Protein AF-A0A852IQQ2-F1 (afdb_monomer_lite)

pLDDT: mean 83.82, std 15.75, range [44.22, 96.06]

Sequence (66 aa):
LSRHHQIHAGKKQFPCGDCGKSFTHSSALLEHWHVHTGEKPYSCRACGKSFVRSSHLKRHHLVHTG

InterPro domains:
  IPR013087 Zinc finger C2H2-type [PF00096] (14-36)
  IPR013087 Zinc finger C2H2-type [PF00096] (42-64)
  IPR013087 Zinc finger C2H2-type [PS00028] (16-36)
  IPR013087 Zinc finger C2H2-type [PS00028] (44-64)
  IPR013087 Zinc finger C2H2-type [PS50157] (14-41)
  IPR013087 Zinc finger C2H2-type [PS50157] (42-66)
  IPR013087 Zinc finger C2H2-type [SM00355] (14-36)
  IPR013087 Zinc finger C2H2-type [SM00355] (42-64)
  IPR036236 Zinc finger C2H2 superfamily [SSF57667] (1-51)

Radius of gyration: 15.59 Å; chains: 1; bounding box: 32×31×34 Å

Structure (mmCIF, N/CA/C/O backbone):
data_AF-A0A852IQQ2-F1
#
_entry.id   AF-A0A852IQQ2-F1
#
loop_
_atom_site.group_PDB
_atom_site.id
_atom_site.type_symbol
_atom_site.label_atom_id
_atom_site.label_alt_id
_atom_site.label_comp_id
_atom_site.label_asym_id
_atom_site.label_entity_id
_atom_site.label_seq_id
_atom_site.pdbx_PDB_ins_code
_atom_site.Cartn_x
_atom_site.Cartn_y
_atom_site.Cartn_z
_atom_site.occupancy
_atom_site.B_iso_or_equiv
_atom_site.auth_seq_id
_atom_site.auth_comp_id
_atom_site.auth_asym_id
_atom_site.auth_atom_id
_atom_site.pdbx_PDB_model_num
ATOM 1 N N . LEU A 1 1 ? -0.382 -23.022 18.099 1.00 47.78 1 LEU A N 1
ATOM 2 C CA . LEU A 1 1 ? -1.568 -22.775 17.242 1.00 47.78 1 LEU A CA 1
ATOM 3 C C . LEU A 1 1 ? -2.31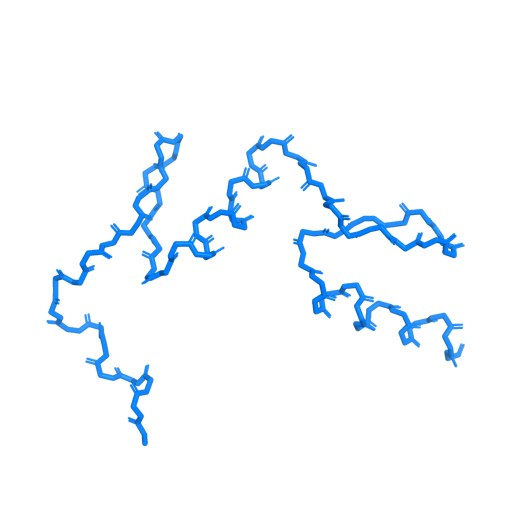4 -21.487 17.668 1.00 47.78 1 LEU A C 1
ATOM 5 O O . LEU A 1 1 ? -3.506 -21.522 17.924 1.00 47.78 1 LEU A O 1
ATOM 9 N N . SER A 1 2 ? -1.634 -20.334 17.787 1.00 47.69 2 SER A N 1
ATOM 10 C CA . SER A 1 2 ? -2.203 -19.141 18.470 1.00 47.69 2 SER A CA 1
ATOM 11 C C . SER A 1 2 ? -2.766 -18.055 17.534 1.00 47.69 2 SER A C 1
ATOM 13 O O . SER A 1 2 ? -3.200 -16.998 17.978 1.00 47.69 2 SER A O 1
ATOM 15 N N . ARG A 1 3 ? -2.788 -18.293 16.215 1.00 54.69 3 ARG A N 1
ATOM 16 C CA . ARG A 1 3 ? -3.314 -17.316 15.239 1.00 54.69 3 ARG A CA 1
ATOM 17 C C . ARG A 1 3 ? -4.780 -17.551 14.856 1.00 54.69 3 ARG A C 1
ATOM 19 O O . ARG A 1 3 ? -5.349 -16.733 14.149 1.00 54.69 3 ARG A O 1
ATOM 26 N N . HIS A 1 4 ? -5.400 -18.640 15.317 1.00 55.69 4 HIS A N 1
ATOM 27 C CA . HIS A 1 4 ? -6.787 -18.967 14.963 1.00 55.69 4 HIS A CA 1
ATOM 28 C C . HIS A 1 4 ? -7.812 -18.434 15.985 1.00 55.69 4 HIS A C 1
ATOM 30 O O . HIS A 1 4 ? -8.946 -18.124 15.632 1.00 55.69 4 HIS A O 1
ATOM 36 N N . HIS A 1 5 ? -7.437 -18.256 17.254 1.00 44.22 5 HIS A N 1
ATOM 37 C CA . HIS A 1 5 ? -8.415 -17.981 18.320 1.00 44.22 5 HIS A CA 1
ATOM 38 C C . HIS A 1 5 ? -8.681 -16.490 18.590 1.00 44.22 5 HIS A C 1
ATOM 40 O O . HIS A 1 5 ? -9.373 -16.144 19.543 1.00 44.22 5 HIS A O 1
ATOM 46 N N . GLN A 1 6 ? -8.163 -15.571 17.768 1.00 51.72 6 GLN A N 1
ATOM 47 C CA . GLN A 1 6 ? -8.421 -14.137 17.954 1.00 51.72 6 GLN A CA 1
ATOM 48 C C . GLN A 1 6 ? -9.732 -13.630 17.324 1.00 51.72 6 GLN A C 1
ATOM 50 O O . GLN A 1 6 ? -10.002 -12.438 17.420 1.00 51.72 6 GLN A O 1
ATOM 55 N N . ILE A 1 7 ? -10.549 -14.488 16.711 1.00 52.53 7 ILE A N 1
ATOM 56 C CA . ILE A 1 7 ? -11.691 -14.038 15.894 1.00 52.53 7 ILE A CA 1
ATOM 57 C C . ILE A 1 7 ? -12.991 -13.885 16.715 1.00 52.53 7 ILE A C 1
ATOM 59 O O . ILE A 1 7 ? -13.888 -13.163 16.301 1.00 52.53 7 ILE A O 1
ATOM 63 N N . HIS A 1 8 ? -13.086 -14.457 17.922 1.00 50.25 8 HIS A N 1
ATOM 64 C CA . HIS A 1 8 ? -14.372 -14.571 18.633 1.00 50.25 8 HIS A CA 1
ATOM 65 C C . HIS A 1 8 ? -14.675 -13.562 19.751 1.00 50.25 8 HIS A C 1
ATOM 67 O O . HIS A 1 8 ? -15.708 -13.691 20.396 1.00 50.25 8 HIS A O 1
ATOM 73 N N . ALA A 1 9 ? -13.852 -12.544 20.004 1.00 49.09 9 ALA A N 1
ATOM 74 C CA . ALA A 1 9 ? -14.105 -11.659 21.147 1.00 49.09 9 ALA A CA 1
ATOM 75 C C . ALA A 1 9 ? -13.740 -10.210 20.850 1.00 49.09 9 ALA A C 1
ATOM 77 O O . ALA A 1 9 ? -12.638 -9.808 21.198 1.00 49.09 9 ALA A O 1
ATOM 78 N N . GLY A 1 10 ? -14.636 -9.460 20.191 1.00 54.88 10 GLY A N 1
ATOM 79 C CA . GLY A 1 10 ? -14.688 -7.985 20.213 1.00 54.88 10 GLY A CA 1
ATOM 80 C C . GLY A 1 10 ? -13.340 -7.255 20.201 1.00 54.88 10 GLY A C 1
ATOM 81 O O . GLY A 1 10 ? -13.157 -6.277 20.925 1.00 54.88 10 GLY A O 1
ATOM 82 N N . LYS A 1 11 ? -12.349 -7.768 19.462 1.00 55.34 11 LYS A N 1
ATOM 83 C CA . LYS A 1 11 ? -10.971 -7.295 19.579 1.00 55.34 11 LYS A CA 1
ATOM 84 C C . LYS A 1 11 ? -10.904 -5.974 18.873 1.00 55.34 11 LYS A C 1
ATOM 86 O O . LYS A 1 11 ? -11.144 -5.977 17.673 1.00 55.34 11 LYS A O 1
ATOM 91 N N . LYS A 1 12 ? -10.589 -4.909 19.626 1.00 59.75 12 LYS A N 1
ATOM 92 C CA . LYS A 1 12 ? -10.183 -3.574 19.155 1.00 59.75 12 LYS A CA 1
ATOM 93 C C . LYS A 1 12 ? -9.780 -3.632 17.686 1.00 59.75 12 LYS A C 1
ATOM 95 O O . LYS A 1 12 ? -8.644 -3.961 17.349 1.00 59.75 12 LYS A O 1
ATOM 100 N N . GLN A 1 13 ? -10.772 -3.409 16.838 1.00 77.88 13 GLN A N 1
ATOM 101 C CA . GLN A 1 13 ? -10.558 -3.310 15.417 1.00 77.88 13 GLN A CA 1
ATOM 102 C C . GLN A 1 13 ? -9.912 -1.949 15.193 1.00 77.88 13 GLN A C 1
ATOM 104 O O . GLN A 1 13 ? -10.208 -0.995 15.911 1.00 77.88 13 GLN A O 1
ATOM 109 N N . PHE A 1 14 ? -9.003 -1.869 14.237 1.00 86.69 14 PHE A N 1
ATOM 110 C CA . PHE A 1 14 ? -8.457 -0.612 13.757 1.00 86.69 14 PHE A CA 1
ATOM 111 C C . PHE A 1 14 ? -9.303 -0.209 12.546 1.00 86.69 14 PHE A C 1
ATOM 113 O O . PHE A 1 14 ? -9.027 -0.711 11.453 1.00 86.69 14 PHE A O 1
ATOM 120 N N . PRO A 1 15 ? -10.381 0.580 12.719 1.00 88.62 15 PRO A N 1
ATOM 121 C CA . PRO A 1 15 ? -11.207 1.004 11.603 1.00 88.62 15 PRO A CA 1
ATOM 122 C C . PRO A 1 15 ? -10.469 2.045 10.764 1.00 88.62 15 PRO A C 1
ATOM 124 O O . PRO A 1 15 ? -9.786 2.928 11.280 1.00 88.62 15 PRO A O 1
ATOM 127 N N . CYS A 1 16 ? -10.641 1.953 9.456 1.00 91.44 16 CYS A N 1
ATOM 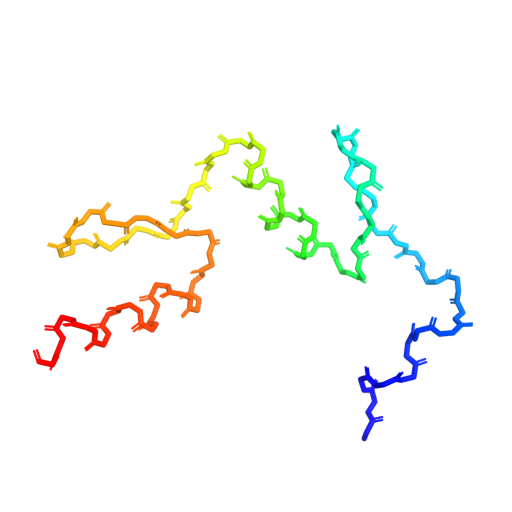128 C CA . CYS A 1 16 ? -10.293 3.005 8.525 1.00 91.44 16 CYS A CA 1
ATOM 129 C C . CYS A 1 16 ? -11.347 4.109 8.600 1.00 91.44 16 CYS A C 1
ATOM 131 O O . CYS A 1 16 ? -12.531 3.836 8.410 1.00 91.44 16 CYS A O 1
ATOM 133 N N . GLY A 1 17 ? -10.913 5.348 8.843 1.00 87.69 17 GLY A N 1
ATOM 134 C CA . GLY A 1 17 ? -11.805 6.509 8.867 1.00 87.69 17 GLY A CA 1
ATOM 135 C C . GLY A 1 17 ? -12.452 6.814 7.512 1.00 87.69 17 GLY A C 1
ATOM 136 O O . GLY A 1 17 ? -13.583 7.281 7.488 1.00 87.69 17 GLY A O 1
ATOM 137 N N . ASP A 1 18 ? -11.783 6.485 6.400 1.00 88.56 18 ASP A N 1
ATOM 138 C CA . ASP A 1 18 ? -12.247 6.837 5.049 1.00 88.56 18 ASP A CA 1
ATOM 139 C C . ASP A 1 18 ? -13.286 5.860 4.484 1.00 88.56 18 ASP A C 1
ATOM 141 O O . ASP A 1 18 ? -14.158 6.253 3.713 1.00 88.56 18 ASP A O 1
ATOM 145 N N . CYS A 1 19 ? -13.202 4.571 4.830 1.00 91.44 19 CYS A N 1
ATOM 146 C CA . CYS A 1 19 ? -14.089 3.548 4.261 1.00 91.44 19 CYS A CA 1
ATOM 147 C C . CYS A 1 19 ? -14.749 2.618 5.286 1.00 91.44 19 CYS A C 1
ATOM 149 O O . CYS A 1 19 ? -15.446 1.679 4.900 1.00 91.44 19 CYS A O 1
ATOM 151 N N . GLY A 1 20 ? -14.506 2.823 6.582 1.00 85.75 20 GLY A N 1
ATOM 152 C CA . GLY A 1 20 ? -15.089 2.019 7.659 1.00 85.75 20 GLY A CA 1
ATOM 153 C C . GLY A 1 20 ? -14.561 0.582 7.752 1.00 85.75 20 GLY A C 1
ATOM 154 O O . GLY A 1 20 ? -15.027 -0.184 8.594 1.00 85.75 20 GLY A O 1
ATOM 155 N N . LYS A 1 21 ? -13.588 0.181 6.918 1.00 88.12 21 LYS A N 1
ATOM 156 C CA . LYS A 1 21 ? -12.987 -1.161 6.985 1.00 88.12 21 LYS A CA 1
ATOM 157 C C . LYS A 1 21 ? -12.203 -1.351 8.275 1.00 88.12 21 LYS A C 1
ATOM 159 O O . LYS A 1 21 ? -11.326 -0.558 8.594 1.00 88.12 21 LYS A O 1
ATOM 164 N N . SER A 1 22 ? -12.465 -2.455 8.959 1.00 87.81 22 SER A N 1
ATOM 165 C CA . SER A 1 22 ? -11.830 -2.815 10.225 1.00 87.81 22 SER A CA 1
ATOM 166 C C . SER A 1 22 ? -10.684 -3.805 10.042 1.00 87.81 22 SER A C 1
ATOM 168 O O . SER A 1 22 ? -10.854 -4.856 9.424 1.00 87.81 22 SER A O 1
ATOM 170 N N . PHE A 1 23 ? -9.533 -3.509 10.646 1.00 88.38 23 PHE A N 1
ATOM 171 C CA . PHE A 1 23 ? -8.347 -4.368 10.620 1.00 88.38 23 PHE A CA 1
ATOM 172 C C . PHE A 1 23 ? -8.029 -4.934 12.005 1.00 88.38 23 PHE A C 1
ATOM 174 O O . PHE A 1 23 ? -8.312 -4.313 13.026 1.00 88.38 23 PHE A O 1
ATOM 181 N N . THR A 1 24 ? -7.403 -6.110 12.059 1.00 85.69 24 THR A N 1
ATOM 182 C CA . THR A 1 24 ? -7.008 -6.753 13.328 1.00 85.69 24 THR A CA 1
ATOM 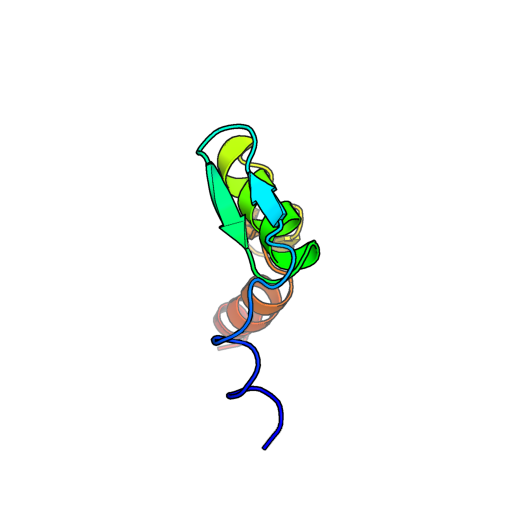183 C C . THR A 1 24 ? -5.721 -6.180 13.927 1.00 85.69 24 THR A C 1
ATOM 185 O O . THR A 1 24 ? -5.454 -6.377 15.110 1.00 85.69 24 THR A O 1
ATOM 188 N N . HIS A 1 25 ? -4.922 -5.468 13.126 1.00 86.75 25 HIS A N 1
ATOM 189 C CA . HIS A 1 25 ? -3.648 -4.868 13.527 1.00 86.75 25 HIS A CA 1
ATOM 190 C C . HIS A 1 25 ? -3.502 -3.456 12.950 1.00 86.75 25 HIS A C 1
ATOM 192 O O . HIS A 1 25 ? -3.924 -3.203 11.821 1.00 86.75 25 HIS A O 1
ATOM 198 N N . SER A 1 26 ? -2.840 -2.559 13.687 1.00 88.38 26 SER A N 1
ATOM 199 C CA . SER A 1 26 ? -2.565 -1.186 13.239 1.00 88.38 26 SER A CA 1
ATOM 200 C C . SER A 1 26 ? -1.690 -1.140 11.987 1.00 88.38 26 SER A C 1
ATOM 202 O O . SER A 1 26 ? -1.920 -0.312 11.115 1.00 88.38 26 SER A O 1
ATOM 204 N N . SER A 1 27 ? -0.732 -2.063 11.850 1.00 88.75 27 SER A N 1
ATOM 205 C CA . SER A 1 27 ? 0.100 -2.184 10.648 1.00 88.75 27 SER A CA 1
ATOM 206 C C . SER A 1 27 ? -0.720 -2.511 9.400 1.00 88.75 27 SER A C 1
ATOM 208 O O . SER A 1 27 ? -0.422 -1.997 8.328 1.00 88.75 27 SER A O 1
ATOM 210 N N . ALA A 1 28 ? -1.776 -3.319 9.537 1.00 90.06 28 ALA A N 1
ATOM 211 C CA . ALA A 1 28 ? -2.681 -3.635 8.438 1.00 90.06 28 ALA A CA 1
ATOM 212 C C . ALA A 1 28 ? -3.570 -2.437 8.070 1.00 90.06 28 ALA A C 1
ATOM 214 O O . ALA A 1 28 ? -3.813 -2.214 6.888 1.00 90.06 28 ALA 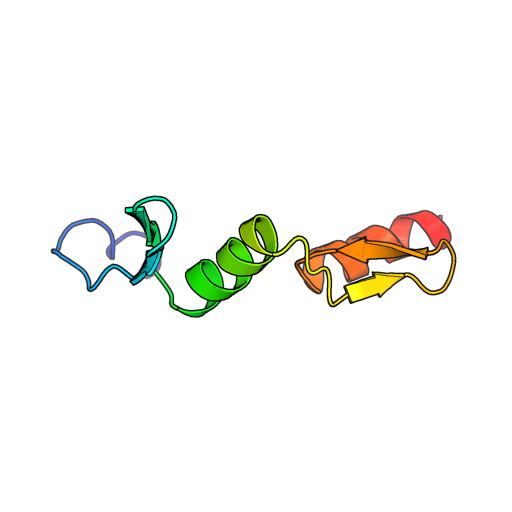A O 1
ATOM 215 N N . LEU A 1 29 ? -3.997 -1.636 9.057 1.00 91.56 29 LEU A N 1
ATOM 216 C CA . LEU A 1 29 ? -4.687 -0.370 8.794 1.00 91.56 29 LEU A CA 1
ATOM 217 C C . LEU A 1 29 ? -3.766 0.640 8.089 1.00 91.56 29 LEU A C 1
ATOM 219 O O . LEU A 1 29 ? -4.180 1.247 7.108 1.00 91.56 29 LEU A O 1
ATOM 223 N N . LEU A 1 30 ? -2.524 0.805 8.551 1.00 90.56 30 LEU A N 1
ATOM 224 C CA . LEU A 1 30 ? -1.557 1.723 7.937 1.00 90.56 30 LEU A CA 1
ATOM 225 C C . LEU A 1 30 ? -1.252 1.327 6.489 1.00 90.56 30 LEU A C 1
ATOM 227 O O . LEU A 1 30 ? -1.260 2.155 5.585 1.00 90.56 30 LEU A O 1
ATOM 231 N N . GLU A 1 31 ? -1.039 0.036 6.253 1.00 91.69 31 GLU A N 1
ATOM 232 C CA . GLU A 1 31 ? -0.830 -0.483 4.910 1.00 91.69 31 GLU A CA 1
ATOM 233 C C . GLU A 1 31 ? -2.057 -0.275 4.013 1.00 91.69 31 GLU A C 1
ATOM 235 O O . GLU A 1 31 ? -1.936 0.060 2.836 1.00 91.69 31 GLU A O 1
ATOM 240 N N . HIS A 1 32 ? -3.253 -0.447 4.571 1.00 92.12 32 HIS A N 1
ATOM 241 C CA . HIS A 1 32 ? -4.484 -0.148 3.862 1.00 92.12 32 HIS A CA 1
ATOM 242 C C . HIS A 1 32 ? -4.630 1.346 3.550 1.00 92.12 32 HIS A C 1
ATOM 244 O O . HIS A 1 32 ? -5.117 1.686 2.475 1.00 92.12 32 HIS A O 1
ATOM 250 N N . TRP A 1 33 ? -4.178 2.234 4.432 1.00 91.38 33 TRP A N 1
ATOM 251 C CA . TRP A 1 33 ? -4.240 3.678 4.210 1.00 91.38 33 TRP A CA 1
ATOM 252 C C . TRP A 1 33 ? -3.449 4.115 2.970 1.00 91.38 33 TRP A C 1
ATOM 254 O O . TRP A 1 33 ? -3.919 4.952 2.203 1.00 91.38 33 TRP A O 1
ATOM 264 N N . HIS A 1 34 ? -2.335 3.447 2.670 1.00 92.38 34 HIS A N 1
ATOM 265 C CA . HIS A 1 34 ? -1.603 3.651 1.417 1.00 92.38 34 HIS A CA 1
ATOM 266 C C . HIS A 1 34 ? -2.427 3.346 0.149 1.00 92.38 34 HIS A C 1
ATOM 268 O O . HIS A 1 34 ? -2.107 3.834 -0.932 1.00 92.38 34 HIS A O 1
ATOM 274 N N . VAL A 1 35 ? -3.509 2.563 0.247 1.00 89.56 35 VAL A N 1
ATOM 275 C CA . VAL A 1 35 ? -4.449 2.353 -0.871 1.00 89.56 35 VAL A CA 1
ATOM 276 C C . VAL A 1 35 ? -5.282 3.607 -1.132 1.00 89.56 35 VAL A C 1
ATOM 278 O O . VAL A 1 35 ? -5.579 3.897 -2.287 1.00 89.56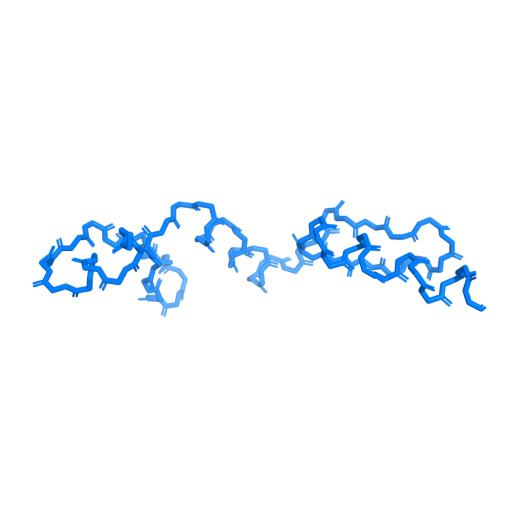 35 VAL A O 1
ATOM 281 N N . HIS A 1 36 ? -5.632 4.352 -0.082 1.00 91.75 36 HIS A N 1
ATOM 282 C CA . HIS A 1 36 ? -6.369 5.609 -0.199 1.00 91.75 36 HIS A CA 1
ATOM 283 C C . HIS A 1 36 ? -5.478 6.739 -0.712 1.00 91.75 36 HIS A C 1
ATOM 285 O O . HIS A 1 36 ? -5.878 7.471 -1.612 1.00 91.75 36 HIS A O 1
ATOM 291 N N . THR A 1 37 ? -4.257 6.854 -0.186 1.00 91.50 37 THR A N 1
ATOM 292 C CA . THR A 1 37 ? -3.316 7.908 -0.599 1.00 91.50 37 THR A CA 1
ATOM 293 C C . THR A 1 37 ? -2.608 7.597 -1.919 1.00 91.50 37 THR A C 1
ATOM 295 O O . THR A 1 37 ? -2.024 8.483 -2.535 1.00 91.50 37 THR A O 1
ATOM 298 N N . GLY A 1 38 ? -2.630 6.336 -2.362 1.00 90.69 38 GLY A N 1
ATOM 299 C CA . GLY A 1 38 ? -1.863 5.871 -3.517 1.00 90.69 38 GLY A CA 1
ATOM 300 C C . GLY A 1 38 ? -0.356 5.784 -3.256 1.00 90.69 38 GLY A C 1
ATOM 301 O O . GLY A 1 38 ? 0.406 5.480 -4.179 1.00 90.69 38 GLY A O 1
ATOM 302 N N . GLU A 1 39 ? 0.089 6.020 -2.020 1.00 93.12 39 GLU A N 1
ATOM 303 C CA . GLU A 1 39 ? 1.493 5.925 -1.649 1.00 93.12 39 GLU A CA 1
ATOM 304 C C . GLU A 1 39 ? 2.011 4.494 -1.788 1.00 93.12 39 GLU A C 1
ATOM 306 O O . GLU A 1 39 ? 1.377 3.509 -1.412 1.00 93.12 39 GLU A O 1
ATOM 311 N N . LYS A 1 40 ? 3.215 4.360 -2.339 1.00 93.19 40 LYS A N 1
ATOM 312 C CA . LYS A 1 40 ? 3.880 3.067 -2.506 1.00 93.19 40 LYS A CA 1
ATOM 313 C C . LYS A 1 40 ? 5.345 3.215 -2.106 1.00 93.19 40 LYS A C 1
ATOM 315 O O . LYS A 1 40 ? 6.186 3.425 -2.981 1.00 93.19 40 LYS A O 1
ATOM 320 N N . PRO A 1 41 ? 5.656 3.132 -0.801 1.00 91.62 41 PRO A N 1
ATOM 321 C CA . PRO A 1 41 ? 6.981 3.465 -0.279 1.00 91.62 41 PRO A CA 1
ATOM 322 C C . PRO A 1 41 ? 8.085 2.509 -0.751 1.00 91.62 41 PRO A C 1
ATOM 324 O O . PRO A 1 41 ? 9.265 2.849 -0.697 1.00 91.62 41 PRO A O 1
ATOM 327 N N . TYR A 1 42 ? 7.733 1.317 -1.235 1.00 94.56 42 TYR A N 1
ATOM 328 C CA . TYR A 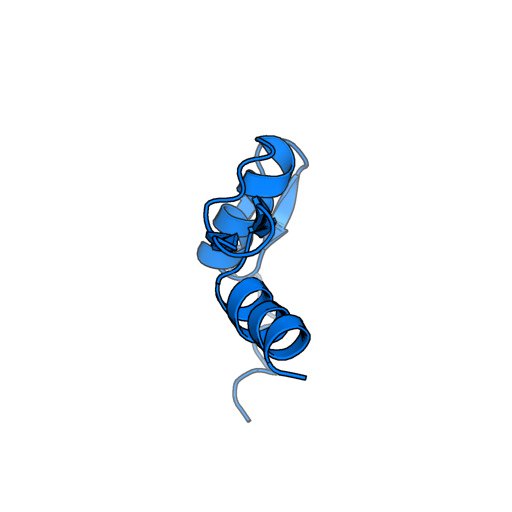1 42 ? 8.703 0.314 -1.662 1.00 94.56 42 TYR A CA 1
ATOM 329 C C . TYR A 1 42 ? 8.830 0.294 -3.181 1.00 94.56 42 TYR A C 1
ATOM 331 O O . TYR A 1 42 ? 8.076 -0.401 -3.859 1.00 94.56 42 TYR A O 1
ATOM 339 N N . SER A 1 43 ? 9.796 1.030 -3.723 1.00 96.06 43 SER A N 1
ATOM 340 C CA . SER A 1 43 ? 10.067 1.085 -5.161 1.00 96.06 43 SER A CA 1
ATOM 341 C C . SER A 1 43 ? 11.189 0.138 -5.591 1.00 96.06 43 SER A C 1
ATOM 343 O O . SER A 1 43 ? 12.224 -0.004 -4.937 1.00 96.06 43 SER A O 1
ATOM 345 N N . CYS A 1 44 ? 10.984 -0.526 -6.726 1.00 95.94 44 CYS A N 1
ATOM 346 C CA . CYS A 1 44 ? 12.011 -1.304 -7.397 1.00 95.94 44 CYS A CA 1
ATOM 347 C C . CYS A 1 44 ? 12.884 -0.373 -8.235 1.00 95.94 44 CYS A C 1
ATOM 349 O O . CYS A 1 44 ? 12.407 0.240 -9.188 1.00 95.94 44 CYS A O 1
ATOM 351 N N . ARG A 1 45 ? 14.179 -0.306 -7.919 1.00 93.31 45 ARG A N 1
ATOM 352 C CA . ARG A 1 45 ? 15.130 0.538 -8.661 1.00 93.31 45 ARG A CA 1
ATOM 353 C C . ARG A 1 45 ? 15.420 0.036 -10.078 1.00 93.31 45 ARG A C 1
ATOM 355 O O . ARG A 1 45 ? 15.807 0.836 -10.914 1.00 93.31 45 ARG A O 1
ATOM 362 N N . ALA A 1 46 ? 15.216 -1.254 -10.349 1.00 92.56 46 ALA A N 1
ATOM 363 C CA . ALA A 1 46 ? 15.494 -1.840 -11.660 1.00 92.56 46 ALA A CA 1
ATOM 364 C C . ALA A 1 46 ? 14.443 -1.471 -12.722 1.00 92.56 46 ALA A C 1
ATOM 366 O O . ALA A 1 46 ? 14.783 -1.290 -13.882 1.00 92.56 46 ALA A O 1
ATOM 367 N N . CYS A 1 47 ? 13.166 -1.353 -12.340 1.00 94.94 47 CYS A N 1
ATOM 368 C CA . CYS A 1 47 ? 12.066 -1.138 -13.293 1.00 94.94 47 CYS A CA 1
ATOM 369 C C . CYS A 1 47 ? 11.079 -0.031 -12.895 1.00 94.94 47 CYS A C 1
ATOM 371 O O . CYS A 1 47 ? 10.060 0.150 -13.557 1.00 94.94 47 CYS A O 1
ATOM 373 N N . GLY A 1 48 ? 11.316 0.665 -11.781 1.00 93.75 48 GLY A N 1
ATOM 374 C CA . GLY A 1 48 ? 10.457 1.746 -11.290 1.00 93.75 48 GLY A CA 1
ATOM 375 C C . GLY A 1 48 ? 9.116 1.299 -10.694 1.00 93.75 48 GLY A C 1
ATOM 376 O O . GLY A 1 48 ? 8.345 2.142 -10.243 1.00 93.75 48 GLY A O 1
ATOM 377 N N . LYS A 1 49 ? 8.806 -0.007 -10.651 1.00 94.94 49 LYS A N 1
ATOM 378 C CA . LYS A 1 49 ? 7.554 -0.502 -10.053 1.00 94.94 49 LYS A CA 1
ATOM 379 C C . LYS A 1 49 ? 7.551 -0.304 -8.540 1.00 94.94 49 LYS A C 1
ATOM 381 O O . LYS A 1 49 ? 8.458 -0.773 -7.856 1.00 94.94 49 LYS A O 1
ATOM 386 N N . SER A 1 50 ? 6.488 0.304 -8.018 1.00 94.88 50 SER A N 1
ATOM 387 C CA . SER A 1 50 ? 6.319 0.551 -6.582 1.00 94.88 50 SER A CA 1
ATOM 388 C C . SER A 1 50 ? 5.261 -0.348 -5.946 1.00 94.88 50 SER A C 1
ATOM 390 O O . SER A 1 50 ? 4.269 -0.725 -6.575 1.00 94.88 50 SER A O 1
ATOM 392 N N . PHE A 1 51 ? 5.465 -0.671 -4.672 1.00 93.81 51 PHE A N 1
ATOM 393 C CA . PHE A 1 51 ? 4.650 -1.574 -3.869 1.00 93.81 51 PHE A CA 1
ATOM 394 C C . PHE A 1 51 ? 4.324 -0.950 -2.511 1.00 93.81 51 PHE A C 1
ATOM 396 O O . PHE A 1 51 ? 5.103 -0.185 -1.947 1.00 93.81 51 PHE A O 1
ATOM 403 N N . VAL A 1 52 ? 3.175 -1.342 -1.962 1.00 92.62 52 VAL A N 1
ATOM 404 C CA . VAL A 1 52 ? 2.747 -0.949 -0.612 1.00 92.62 52 VAL A CA 1
ATOM 405 C C . VAL A 1 52 ? 3.453 -1.777 0.472 1.00 92.62 52 VAL A C 1
ATOM 407 O O . VAL A 1 52 ? 3.671 -1.297 1.574 1.00 92.62 52 VAL A O 1
ATOM 410 N N . ARG A 1 53 ? 3.876 -3.012 0.154 1.00 92.31 53 ARG A N 1
ATOM 411 C CA . ARG A 1 53 ? 4.543 -3.932 1.093 1.00 92.31 53 ARG A CA 1
ATOM 412 C C . ARG A 1 53 ? 5.979 -4.234 0.686 1.00 92.31 53 ARG A C 1
ATOM 414 O O . ARG A 1 53 ? 6.236 -4.593 -0.466 1.00 92.31 53 ARG A O 1
ATOM 421 N N . SER A 1 54 ? 6.883 -4.261 1.662 1.00 92.81 54 SER A N 1
ATOM 422 C CA . SER A 1 54 ? 8.277 -4.683 1.461 1.00 92.81 54 SER A CA 1
ATOM 423 C C . SER A 1 54 ? 8.396 -6.143 1.009 1.00 92.81 54 SER A C 1
ATOM 425 O O . SER A 1 54 ? 9.221 -6.465 0.158 1.00 92.81 54 SER A O 1
ATOM 427 N N . SER A 1 55 ? 7.542 -7.035 1.521 1.00 93.81 55 SER A N 1
ATOM 428 C CA . SER A 1 55 ? 7.506 -8.450 1.125 1.00 93.81 55 SER A CA 1
ATOM 429 C C . SER A 1 55 ? 7.126 -8.635 -0.346 1.00 93.81 55 SER A C 1
ATOM 431 O O . SER A 1 55 ? 7.664 -9.516 -1.017 1.00 93.81 55 SER A O 1
ATOM 433 N N . HIS A 1 56 ? 6.248 -7.776 -0.876 1.00 94.88 56 HIS A N 1
ATOM 434 C CA . HIS A 1 56 ? 5.900 -7.775 -2.294 1.00 94.88 56 HIS A CA 1
ATOM 435 C C . HIS A 1 56 ? 7.070 -7.306 -3.160 1.00 94.88 56 HIS A C 1
ATOM 437 O O . HIS A 1 56 ? 7.337 -7.949 -4.172 1.00 94.88 56 HIS A O 1
ATOM 443 N N . LEU A 1 57 ? 7.796 -6.259 -2.746 1.00 95.56 57 LEU A N 1
ATOM 444 C CA . LEU A 1 57 ? 9.010 -5.818 -3.441 1.00 95.56 57 LEU A CA 1
ATOM 445 C C . LEU A 1 57 ? 10.087 -6.916 -3.445 1.00 95.56 57 LEU A C 1
ATOM 447 O O . LEU A 1 57 ? 10.654 -7.212 -4.492 1.00 95.56 57 LEU A O 1
ATOM 451 N N . LYS A 1 58 ? 10.326 -7.573 -2.301 1.00 94.50 58 LYS A N 1
ATOM 452 C CA . LYS A 1 58 ? 11.284 -8.690 -2.206 1.00 94.50 58 LYS A CA 1
ATOM 453 C C . LYS A 1 58 ? 10.939 -9.821 -3.171 1.00 94.50 58 LYS A C 1
ATOM 455 O O . LYS A 1 58 ? 11.806 -10.277 -3.906 1.00 94.50 58 LYS A O 1
ATOM 460 N N . ARG A 1 59 ? 9.671 -10.246 -3.208 1.00 95.12 59 ARG A N 1
ATOM 461 C CA . ARG A 1 59 ? 9.208 -11.256 -4.172 1.00 95.12 59 ARG A CA 1
ATOM 462 C C . ARG A 1 59 ? 9.342 -10.764 -5.612 1.00 95.12 59 ARG A C 1
ATOM 464 O O . ARG A 1 59 ? 9.689 -11.544 -6.485 1.00 95.12 59 ARG A O 1
ATOM 471 N N . HIS A 1 60 ? 9.076 -9.484 -5.860 1.00 95.62 60 HIS A N 1
ATOM 472 C CA . HIS A 1 60 ? 9.224 -8.898 -7.186 1.00 95.62 60 HIS A CA 1
ATOM 473 C C . HIS A 1 60 ? 10.677 -8.909 -7.677 1.00 95.62 60 HIS A C 1
ATOM 475 O O . HIS A 1 60 ? 10.893 -9.147 -8.859 1.00 95.62 60 HIS A O 1
ATOM 481 N N . HIS A 1 61 ? 11.667 -8.718 -6.800 1.00 94.31 61 HIS A N 1
ATOM 482 C CA . HIS A 1 61 ? 13.079 -8.785 -7.194 1.00 94.31 61 HIS A CA 1
ATOM 483 C C . HIS A 1 61 ? 13.473 -10.127 -7.820 1.00 94.31 61 HIS A C 1
ATOM 485 O O . HIS A 1 61 ? 14.307 -10.144 -8.720 1.00 94.31 61 HIS A O 1
ATOM 491 N N . LEU A 1 62 ? 12.820 -11.222 -7.421 1.00 94.50 62 LEU A N 1
ATOM 492 C CA . LEU A 1 62 ? 13.059 -12.544 -8.003 1.00 94.50 62 LEU A CA 1
ATOM 493 C C . LEU A 1 62 ? 12.735 -12.595 -9.502 1.00 94.50 62 LEU A C 1
ATOM 495 O O . LEU A 1 62 ? 13.335 -13.382 -10.216 1.00 94.50 62 LEU A O 1
ATOM 499 N N . VAL A 1 63 ? 11.839 -11.731 -9.992 1.00 93.38 63 VAL A N 1
ATOM 500 C CA . VAL A 1 63 ? 11.497 -11.644 -11.423 1.00 93.38 63 VAL A CA 1
ATOM 501 C C . VAL A 1 63 ? 12.646 -11.062 -12.250 1.00 93.38 63 VAL A C 1
ATOM 503 O O . VAL A 1 63 ? 12.750 -11.367 -13.426 1.00 93.38 63 VAL A O 1
ATOM 506 N N . HIS A 1 64 ? 13.508 -10.233 -11.653 1.00 90.62 64 HIS A N 1
ATOM 507 C CA . HIS A 1 64 ? 14.674 -9.658 -12.345 1.00 90.62 64 HIS A CA 1
ATOM 508 C C . HIS A 1 64 ? 15.907 -10.552 -12.287 1.00 90.62 64 HIS A C 1
ATOM 510 O O . HIS A 1 64 ? 16.862 -10.322 -13.015 1.00 90.62 64 HIS A O 1
ATOM 516 N N . THR A 1 65 ? 15.918 -11.506 -11.357 1.00 85.00 65 THR A N 1
ATOM 517 C CA . THR A 1 65 ? 17.052 -12.425 -11.165 1.00 85.00 65 THR A CA 1
ATOM 518 C C . THR A 1 65 ? 16.826 -13.764 -11.876 1.00 85.00 65 THR A C 1
ATOM 520 O O . THR A 1 65 ? 17.694 -14.629 -11.806 1.00 85.00 65 THR A O 1
ATOM 523 N N . GLY A 1 66 ? 15.652 -13.943 -12.493 1.00 65.50 66 GLY A N 1
ATOM 524 C CA . GLY A 1 66 ? 15.291 -15.102 -13.307 1.00 65.50 66 GLY A CA 1
ATOM 525 C C . GLY A 1 66 ? 15.616 -14.908 -14.778 1.00 65.50 66 GLY A C 1
ATOM 526 O O . GLY A 1 66 ? 15.652 -13.739 -15.221 1.00 65.50 66 GLY A O 1
#

Organism: NCBI:txid240729

Secondary structure (DSSP, 8-state):
--SSTTSSS----EE-TTT--EESSHHHHHHHHHHHH----EE-TTT--EES-HHHHHHHHHHH--

Foldseek 3Di:
DPPPPPPPDPQPFPADPVPRDTHNDPVVNVLVVCVVVVDFPAADPVPRDGHSDPVVSVVVVVVVVD